Protein AF-B4V101-F1 (afdb_monomer_lite)

Radius of gyration: 39.84 Å; chains: 1; bounding box: 100×62×73 Å

Foldseek 3Di:
DDPPVVVVVPCPVVVVVVVVVVVVVVVVVVVVLVVVLVVLVVPPVDPPVSSVVVNVCSVCVVVVVVVVCCVVCVVVPVVVVVVVVVVVVVVVVVVCCVVPPDDQLVVVLVVLVVCVVVVVDDPVRSVVSNVVSVVVVDPDPDDDDDDDDDDDDDDD

pLDDT: mean 72.15, std 14.29, range [39.38, 93.94]

Structure (mmCIF, N/CA/C/O backbone):
data_AF-B4V101-F1
#
_entry.id   AF-B4V101-F1
#
loop_
_atom_site.group_PDB
_atom_site.id
_atom_site.type_symbol
_atom_site.label_atom_id
_atom_site.label_alt_id
_atom_site.label_comp_id
_atom_site.label_asym_id
_atom_site.label_entity_id
_atom_site.label_seq_id
_atom_site.pdbx_PDB_ins_code
_atom_site.Cartn_x
_atom_site.Cartn_y
_atom_site.Cartn_z
_atom_site.occupancy
_atom_site.B_iso_or_equiv
_atom_site.auth_seq_id
_atom_site.auth_comp_id
_atom_site.auth_asym_id
_atom_site.auth_atom_id
_atom_site.pdbx_PDB_model_num
ATOM 1 N N . MET A 1 1 ? -5.241 19.923 25.388 1.00 45.91 1 MET A N 1
ATOM 2 C CA . MET A 1 1 ? -3.819 19.718 25.035 1.00 45.91 1 MET A CA 1
ATOM 3 C C . MET A 1 1 ? -3.650 18.259 24.641 1.00 45.91 1 MET A C 1
ATOM 5 O O . MET A 1 1 ? -4.100 17.395 25.379 1.00 45.91 1 MET A O 1
ATOM 9 N N . ASN A 1 2 ? -3.148 17.999 23.432 1.00 48.88 2 ASN A N 1
ATOM 10 C CA . ASN A 1 2 ? -3.277 16.712 22.740 1.00 48.88 2 ASN A CA 1
ATOM 11 C C . ASN A 1 2 ? -2.201 15.708 23.185 1.00 48.88 2 ASN A C 1
ATOM 13 O O . ASN A 1 2 ? -1.145 15.609 22.566 1.00 48.88 2 ASN A O 1
ATOM 17 N N . THR A 1 3 ? -2.490 14.920 24.218 1.00 60.09 3 THR A N 1
ATOM 18 C CA . THR A 1 3 ? -1.615 13.843 24.730 1.00 60.09 3 THR A CA 1
ATOM 19 C C . THR A 1 3 ? -1.324 12.745 23.689 1.00 60.09 3 THR A C 1
ATOM 21 O O . THR A 1 3 ? -0.336 12.030 23.794 1.00 60.09 3 THR A O 1
ATOM 24 N N . GLN A 1 4 ? -2.144 12.639 22.640 1.00 55.56 4 GLN A N 1
ATOM 25 C CA . GLN A 1 4 ? -2.017 11.636 21.571 1.00 55.56 4 GLN A CA 1
ATOM 26 C C . GLN A 1 4 ? -0.850 11.894 20.598 1.00 55.56 4 GLN A C 1
ATOM 28 O O . GLN A 1 4 ? -0.406 10.972 19.924 1.00 55.56 4 GLN A O 1
ATOM 33 N N . VAL A 1 5 ? -0.335 13.127 20.513 1.00 57.03 5 VAL A N 1
ATOM 34 C CA . VAL A 1 5 ? 0.753 13.470 19.571 1.00 57.03 5 VAL A CA 1
ATOM 35 C C . VAL A 1 5 ? 2.125 12.995 20.081 1.00 57.03 5 VAL A C 1
ATOM 37 O O . VAL A 1 5 ? 3.037 12.784 19.287 1.00 57.03 5 VAL A O 1
ATOM 40 N N . TYR A 1 6 ? 2.266 12.757 21.389 1.00 54.91 6 TYR A N 1
ATOM 41 C CA . TYR A 1 6 ? 3.548 12.413 22.015 1.00 54.91 6 TYR A CA 1
ATOM 42 C C . TYR A 1 6 ? 3.990 10.959 21.778 1.00 54.91 6 TYR A C 1
ATOM 44 O O . TYR A 1 6 ? 5.168 10.727 21.526 1.00 54.91 6 TYR A O 1
ATOM 52 N N . LEU A 1 7 ? 3.061 9.997 21.707 1.00 55.66 7 LEU A N 1
ATOM 53 C CA . LEU A 1 7 ? 3.401 8.574 21.515 1.00 55.66 7 LEU A CA 1
ATOM 54 C C . LEU A 1 7 ? 4.047 8.267 20.150 1.00 55.66 7 LEU A C 1
ATOM 56 O O . LEU A 1 7 ? 4.712 7.245 19.994 1.00 55.66 7 LEU A O 1
ATOM 60 N N . ALA A 1 8 ? 3.865 9.141 19.155 1.00 54.62 8 ALA A N 1
ATOM 61 C CA . ALA A 1 8 ? 4.468 8.991 17.830 1.00 54.62 8 ALA A CA 1
ATOM 62 C C . ALA A 1 8 ? 5.901 9.555 17.743 1.00 54.62 8 ALA A C 1
ATOM 64 O O . ALA A 1 8 ? 6.657 9.151 16.860 1.00 54.62 8 ALA A O 1
ATOM 65 N N . TYR A 1 9 ? 6.285 10.466 18.646 1.00 55.19 9 TYR A N 1
ATOM 66 C CA . TYR A 1 9 ? 7.609 11.104 18.670 1.00 55.19 9 TYR A CA 1
ATOM 67 C C . TYR A 1 9 ? 8.598 10.429 19.632 1.00 55.19 9 TYR A C 1
ATOM 69 O O . TYR A 1 9 ? 9.773 10.778 19.615 1.00 55.19 9 TYR A O 1
ATOM 77 N N . ASP A 1 10 ? 8.149 9.463 20.440 1.00 59.84 10 ASP A N 1
ATOM 78 C CA . ASP A 1 10 ? 8.962 8.828 21.488 1.00 59.84 10 ASP A CA 1
ATOM 79 C C . ASP A 1 10 ? 10.015 7.825 20.960 1.00 59.84 10 ASP A C 1
ATOM 81 O O . ASP A 1 10 ? 10.980 7.527 21.662 1.00 59.84 10 ASP A O 1
ATOM 85 N N . PHE A 1 11 ? 9.915 7.341 19.709 1.00 65.06 11 PHE A N 1
ATOM 86 C CA . PHE A 1 11 ? 10.896 6.403 19.118 1.00 65.06 11 PHE A CA 1
ATOM 87 C C . PHE A 1 11 ? 11.395 6.803 17.713 1.00 65.06 11 PHE A C 1
ATOM 89 O O . PHE A 1 11 ? 11.290 6.018 16.764 1.00 65.06 11 PHE A O 1
ATOM 96 N N . PRO A 1 12 ? 11.997 7.995 17.546 1.00 73.94 12 PRO A N 1
ATOM 97 C CA . PRO A 1 12 ? 12.479 8.476 16.252 1.00 73.94 12 PRO A CA 1
ATOM 98 C C . PRO A 1 12 ? 13.624 7.609 15.706 1.00 73.94 12 PRO A C 1
ATOM 100 O O . PRO A 1 12 ? 13.771 7.453 14.500 1.00 73.94 12 PRO A O 1
ATOM 103 N N . LEU A 1 13 ? 14.414 6.979 16.581 1.00 78.00 13 LEU A N 1
ATOM 104 C CA . LEU A 1 13 ? 15.463 6.045 16.168 1.00 78.00 13 LEU A CA 1
ATOM 105 C C . LEU A 1 13 ? 14.877 4.769 15.555 1.00 78.00 13 LEU A C 1
ATOM 107 O O . LEU A 1 13 ? 15.349 4.322 14.517 1.00 78.00 13 LEU A O 1
ATOM 111 N N . LEU A 1 14 ? 13.824 4.205 16.155 1.00 82.56 14 LEU A N 1
ATOM 112 C CA . LEU A 1 14 ? 13.150 3.024 15.614 1.00 82.56 14 LEU A CA 1
ATOM 113 C C . LEU A 1 14 ? 12.496 3.345 14.265 1.00 82.56 14 LEU A C 1
ATOM 115 O O . LEU A 1 14 ? 12.608 2.553 13.336 1.00 82.56 14 LEU A O 1
ATOM 119 N N . SER A 1 15 ? 11.844 4.506 14.136 1.00 78.50 15 SER A N 1
ATOM 120 C CA . SER A 1 15 ? 11.201 4.910 12.881 1.00 78.50 15 SER A CA 1
ATOM 121 C C . SER A 1 15 ? 12.217 5.179 11.767 1.00 78.50 15 SER A C 1
ATOM 123 O O . SER A 1 15 ? 11.998 4.758 10.631 1.00 78.50 15 SER A O 1
ATOM 125 N N . VAL A 1 16 ? 13.361 5.794 12.076 1.00 85.69 16 VAL A N 1
ATOM 126 C CA . VAL A 1 16 ? 14.465 5.986 11.121 1.00 85.69 16 VAL A CA 1
ATOM 127 C C . VAL A 1 16 ? 15.116 4.652 10.743 1.00 85.69 16 VAL A C 1
ATOM 129 O O . VAL A 1 16 ? 15.318 4.391 9.561 1.00 85.69 16 VAL A O 1
ATOM 132 N N . LEU A 1 17 ? 15.382 3.760 11.704 1.00 89.06 17 LEU A N 1
ATOM 133 C CA . LEU A 1 17 ? 15.909 2.420 11.413 1.00 89.06 17 LEU A CA 1
ATOM 134 C C . LEU A 1 17 ? 14.931 1.598 10.568 1.00 89.06 17 LEU A C 1
ATOM 136 O O . LEU A 1 17 ? 15.341 0.934 9.620 1.00 89.06 17 LEU A O 1
ATOM 140 N N . TRP A 1 18 ? 13.635 1.666 10.874 1.00 85.62 18 TRP A N 1
ATOM 141 C CA . TRP A 1 18 ? 12.589 0.970 10.129 1.00 85.62 18 TRP A CA 1
ATOM 142 C C . TRP A 1 18 ? 12.433 1.513 8.710 1.00 85.62 18 TRP A C 1
ATOM 144 O O . TRP A 1 18 ? 12.368 0.742 7.757 1.00 85.62 18 TRP A O 1
ATOM 154 N N . THR A 1 19 ? 12.409 2.836 8.541 1.00 84.38 19 THR A N 1
ATOM 155 C CA . THR A 1 19 ? 12.336 3.454 7.210 1.00 84.38 19 THR A CA 1
ATOM 156 C C . THR A 1 19 ? 13.590 3.170 6.392 1.00 84.38 19 THR A C 1
ATOM 158 O O . THR A 1 19 ? 13.463 2.843 5.216 1.00 84.38 19 THR A O 1
ATOM 161 N N . MET A 1 20 ? 14.780 3.182 7.004 1.00 90.38 20 MET A N 1
ATOM 162 C CA . MET A 1 20 ? 16.024 2.774 6.347 1.00 90.38 20 MET A CA 1
ATOM 163 C C . MET A 1 20 ? 16.009 1.286 5.963 1.00 90.38 20 MET A C 1
ATOM 165 O O . MET A 1 20 ? 16.425 0.947 4.859 1.00 90.38 20 MET A O 1
ATOM 169 N N . LEU A 1 21 ? 15.497 0.401 6.825 1.00 93.38 21 LEU A N 1
ATOM 170 C CA . LEU A 1 21 ? 15.344 -1.029 6.538 1.00 93.38 21 LEU A CA 1
ATOM 171 C C . LEU A 1 21 ? 14.388 -1.260 5.364 1.00 93.38 21 LEU A C 1
ATOM 173 O O . LEU A 1 21 ? 14.731 -1.961 4.416 1.00 93.38 21 LEU A O 1
ATOM 177 N N . VAL A 1 22 ? 13.199 -0.655 5.404 1.00 88.75 22 VAL A N 1
ATOM 178 C CA . VAL A 1 22 ? 12.210 -0.748 4.322 1.00 88.75 22 VAL A CA 1
ATOM 179 C C . VAL A 1 22 ? 12.790 -0.178 3.030 1.00 88.75 22 VAL A C 1
ATOM 181 O O . VAL A 1 22 ? 12.664 -0.805 1.983 1.00 88.75 22 VAL A O 1
ATOM 184 N N . PHE A 1 23 ? 13.487 0.956 3.094 1.00 91.38 23 PHE A N 1
ATOM 185 C CA . PHE A 1 23 ? 14.193 1.527 1.952 1.00 91.38 23 PHE A CA 1
ATOM 186 C C . PHE A 1 23 ? 15.264 0.573 1.402 1.00 91.38 23 PHE A C 1
ATOM 188 O O . PHE A 1 23 ? 15.316 0.355 0.196 1.00 91.38 23 PHE A O 1
ATOM 195 N N . ALA A 1 24 ? 16.066 -0.065 2.258 1.00 93.94 24 ALA A N 1
ATOM 196 C CA . ALA A 1 24 ? 17.054 -1.059 1.841 1.00 93.94 24 ALA A CA 1
ATOM 197 C C . ALA A 1 24 ? 16.399 -2.283 1.181 1.00 93.94 24 ALA A C 1
ATOM 199 O O . ALA A 1 24 ? 16.898 -2.765 0.168 1.00 93.94 24 ALA A O 1
ATOM 200 N N . ILE A 1 25 ? 15.258 -2.748 1.700 1.00 92.75 25 ILE A N 1
ATOM 201 C CA . ILE A 1 25 ? 14.461 -3.822 1.088 1.00 92.75 25 ILE A CA 1
ATOM 202 C C . ILE A 1 25 ? 13.936 -3.388 -0.285 1.00 92.75 25 ILE A C 1
ATOM 204 O O . ILE A 1 25 ? 14.004 -4.169 -1.229 1.00 92.75 25 ILE A O 1
ATOM 208 N N . TRP A 1 26 ? 13.467 -2.146 -0.431 1.00 88.81 26 TRP A N 1
ATOM 209 C CA . TRP A 1 26 ? 13.055 -1.590 -1.723 1.00 88.81 26 TRP A CA 1
ATOM 210 C C . TRP A 1 26 ? 14.215 -1.526 -2.718 1.00 88.81 26 TRP A C 1
ATOM 212 O O . TRP A 1 26 ? 14.072 -1.967 -3.857 1.00 88.81 26 TRP A O 1
ATOM 222 N N . VAL A 1 27 ? 15.378 -1.030 -2.293 1.00 91.25 27 VAL A N 1
ATOM 223 C CA . VAL A 1 27 ? 16.588 -0.984 -3.127 1.00 91.25 27 VAL A CA 1
ATOM 224 C C . VAL A 1 27 ? 17.018 -2.393 -3.534 1.00 91.25 27 VAL A C 1
ATOM 226 O O . VAL A 1 27 ? 17.275 -2.631 -4.712 1.00 91.25 27 VAL A O 1
ATOM 229 N N . LEU A 1 28 ? 17.041 -3.342 -2.594 1.00 93.25 28 LEU A N 1
ATOM 230 C CA . LEU A 1 28 ? 17.351 -4.746 -2.865 1.00 93.25 28 LEU A CA 1
ATOM 231 C C . LEU A 1 28 ? 16.350 -5.359 -3.849 1.00 93.25 28 LEU A C 1
ATOM 233 O O . LEU A 1 28 ? 16.745 -6.090 -4.754 1.00 93.25 28 LEU A O 1
ATOM 237 N N . TRP A 1 29 ? 15.064 -5.045 -3.699 1.00 87.50 29 TRP A N 1
ATOM 238 C CA . TRP A 1 29 ? 14.013 -5.512 -4.591 1.00 87.50 29 TRP A CA 1
ATOM 239 C C . TRP A 1 29 ? 14.214 -5.001 -6.024 1.00 87.50 29 TRP A C 1
ATOM 241 O O . TRP A 1 29 ? 14.225 -5.804 -6.957 1.00 87.50 29 TRP A O 1
ATOM 251 N N . PHE A 1 30 ? 14.466 -3.699 -6.208 1.00 87.31 30 PHE A N 1
ATOM 252 C CA . PHE A 1 30 ? 14.792 -3.140 -7.525 1.00 87.31 30 PHE A CA 1
ATOM 253 C C . PHE A 1 30 ? 16.085 -3.734 -8.089 1.00 87.31 30 PHE A C 1
ATOM 255 O O . PHE A 1 30 ? 16.142 -4.072 -9.269 1.00 87.31 30 PHE A O 1
ATOM 262 N N . PHE A 1 31 ? 17.113 -3.907 -7.258 1.00 90.81 31 PHE A N 1
ATOM 263 C CA . PHE A 1 31 ? 18.369 -4.528 -7.669 1.00 90.81 31 PHE A CA 1
ATOM 264 C C . PHE A 1 31 ? 18.159 -5.960 -8.173 1.00 90.81 31 PHE A C 1
ATOM 266 O O . PHE A 1 31 ? 18.683 -6.319 -9.224 1.00 90.81 31 PHE A O 1
ATOM 273 N N . LEU A 1 32 ? 17.359 -6.769 -7.470 1.00 88.75 32 LEU A N 1
ATOM 274 C CA . LEU A 1 32 ? 16.991 -8.117 -7.906 1.00 88.75 32 LEU A CA 1
ATOM 275 C C . LEU A 1 32 ? 16.193 -8.090 -9.210 1.00 88.75 32 LEU A C 1
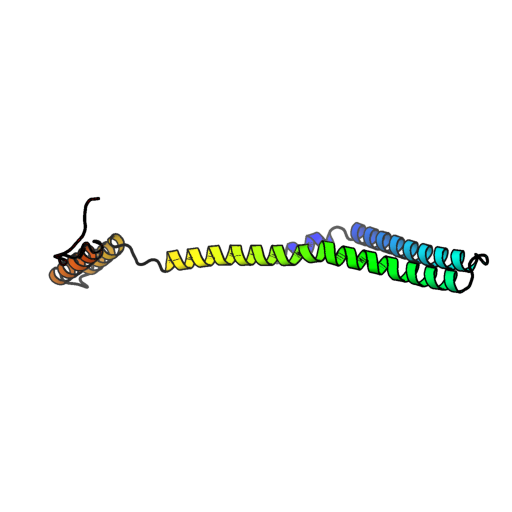ATOM 277 O O . LEU A 1 32 ? 16.482 -8.884 -10.102 1.00 88.75 32 LEU A O 1
ATOM 281 N N . LEU A 1 33 ? 15.240 -7.165 -9.346 1.00 86.38 33 LEU A N 1
ATOM 282 C CA . LEU A 1 33 ? 14.464 -6.987 -10.570 1.00 86.38 33 LEU A CA 1
ATOM 283 C C . LEU A 1 33 ? 15.382 -6.687 -11.761 1.00 86.38 33 LEU A C 1
ATOM 285 O O . LEU A 1 33 ? 15.328 -7.394 -12.765 1.00 86.38 33 LEU A O 1
ATOM 289 N N . PHE A 1 34 ? 16.289 -5.716 -11.630 1.00 86.38 34 PHE A N 1
ATOM 290 C CA . PHE A 1 34 ? 17.267 -5.423 -12.676 1.00 86.38 34 PHE A CA 1
ATOM 291 C C . PHE A 1 34 ? 18.203 -6.603 -12.927 1.00 86.38 34 PHE A C 1
ATOM 293 O O . PHE A 1 34 ? 18.413 -6.957 -14.081 1.00 86.38 34 PHE A O 1
ATOM 300 N N . LYS A 1 35 ? 18.727 -7.257 -11.884 1.00 89.19 35 LYS A N 1
ATOM 301 C CA . LYS A 1 35 ? 19.588 -8.441 -12.022 1.00 89.19 35 LYS A CA 1
ATOM 302 C C . LYS A 1 35 ? 18.900 -9.536 -12.839 1.00 89.19 35 LYS A C 1
ATOM 304 O O . LYS A 1 35 ? 19.541 -10.100 -13.716 1.00 89.19 35 LYS A O 1
ATOM 309 N N . ILE A 1 36 ? 17.634 -9.841 -12.552 1.00 85.88 36 ILE A N 1
ATOM 310 C CA . ILE A 1 36 ? 16.854 -10.855 -13.275 1.00 85.88 36 ILE A CA 1
ATOM 311 C C . ILE A 1 36 ? 16.677 -10.437 -14.735 1.00 85.88 36 ILE A C 1
ATOM 313 O O . ILE A 1 36 ? 16.927 -11.235 -15.631 1.00 85.88 36 ILE A O 1
ATOM 317 N N . ILE A 1 37 ? 16.322 -9.173 -14.982 1.00 84.25 37 ILE A N 1
ATOM 318 C CA . ILE A 1 37 ? 16.206 -8.623 -16.337 1.00 84.25 37 ILE A CA 1
ATOM 319 C C . ILE A 1 37 ? 17.538 -8.757 -17.097 1.00 84.25 37 ILE A C 1
ATOM 321 O O . ILE A 1 37 ? 17.551 -9.259 -18.218 1.00 84.25 37 ILE A O 1
ATOM 325 N N . PHE A 1 38 ? 18.664 -8.368 -16.490 1.00 82.56 38 PHE A N 1
ATOM 326 C CA . PHE A 1 38 ? 19.998 -8.505 -17.083 1.00 82.56 38 PHE A CA 1
ATOM 327 C C . PHE A 1 38 ? 20.394 -9.965 -17.321 1.00 82.56 38 PHE A C 1
ATOM 329 O O . PHE A 1 38 ? 21.030 -10.254 -18.329 1.00 82.56 38 PHE A O 1
ATOM 336 N N . ASP A 1 39 ? 20.021 -10.881 -16.429 1.00 85.44 39 ASP A N 1
ATOM 337 C CA . ASP A 1 39 ? 20.298 -12.309 -16.591 1.00 85.44 39 ASP A CA 1
ATOM 338 C C . ASP A 1 39 ? 19.522 -12.898 -17.778 1.00 85.44 39 ASP A C 1
ATOM 340 O O . ASP A 1 39 ? 20.114 -13.579 -18.610 1.00 85.44 39 ASP A O 1
ATOM 344 N N . ILE A 1 40 ? 18.247 -12.523 -17.940 1.00 82.12 40 ILE A N 1
ATOM 345 C CA . ILE A 1 40 ? 17.429 -12.879 -19.113 1.00 82.12 40 ILE A CA 1
ATOM 346 C C . ILE A 1 40 ? 18.012 -12.280 -20.399 1.00 82.12 40 ILE A C 1
ATOM 348 O O . ILE A 1 40 ? 18.011 -12.927 -21.444 1.00 82.12 40 ILE A O 1
ATOM 352 N N . PHE A 1 41 ? 18.505 -11.039 -20.352 1.00 77.19 41 PHE A N 1
ATOM 353 C CA . PHE A 1 41 ? 19.137 -10.423 -21.518 1.00 77.19 41 PHE A CA 1
ATOM 354 C C . PHE A 1 41 ? 20.453 -11.098 -21.896 1.00 77.19 41 PHE A C 1
ATOM 356 O O . PHE A 1 41 ? 20.723 -11.217 -23.091 1.00 77.19 41 PHE A O 1
ATOM 363 N N . ARG A 1 42 ? 21.236 -11.530 -20.900 1.00 78.00 42 ARG A N 1
ATOM 364 C CA . ARG A 1 42 ? 22.511 -12.237 -21.073 1.00 78.00 42 ARG A CA 1
ATOM 365 C C . ARG A 1 42 ? 22.322 -13.663 -21.587 1.00 78.00 42 ARG A C 1
ATOM 367 O O . ARG A 1 42 ? 23.230 -14.199 -22.213 1.00 78.00 42 ARG A O 1
ATOM 374 N N . ASP A 1 43 ? 21.176 -14.280 -21.321 1.00 77.62 43 ASP A N 1
ATOM 375 C CA . ASP A 1 43 ? 20.843 -15.575 -21.895 1.00 77.62 43 ASP A CA 1
ATOM 376 C C . ASP A 1 43 ? 20.409 -15.418 -23.362 1.00 77.62 43 ASP A C 1
ATOM 378 O O . ASP A 1 43 ? 19.268 -15.088 -23.693 1.00 77.62 43 ASP A O 1
ATOM 382 N N . ASP A 1 44 ? 21.358 -15.633 -24.270 1.00 67.44 44 ASP A N 1
ATOM 383 C CA . ASP A 1 44 ? 21.132 -15.586 -25.716 1.00 67.44 44 ASP A CA 1
ATOM 384 C C . ASP A 1 44 ? 20.463 -16.848 -26.278 1.00 67.44 44 ASP A C 1
ATOM 386 O O . ASP A 1 44 ? 20.157 -16.898 -27.469 1.00 67.44 44 ASP A O 1
ATOM 390 N N . SER A 1 45 ? 20.175 -17.850 -25.436 1.00 70.75 45 SER A N 1
ATOM 391 C CA . SER A 1 45 ? 19.421 -19.041 -25.849 1.00 70.75 45 SER A CA 1
ATOM 392 C C . SER A 1 45 ? 17.923 -18.762 -26.038 1.00 70.75 45 SER A C 1
ATOM 394 O O . SER A 1 45 ? 17.237 -19.477 -26.774 1.00 70.75 45 SER A O 1
ATOM 396 N N . LEU A 1 46 ? 17.409 -17.694 -25.420 1.00 63.84 46 LEU A N 1
ATOM 397 C CA . LEU A 1 46 ? 16.024 -17.256 -25.546 1.00 63.84 46 LEU A CA 1
ATOM 398 C C . LEU A 1 46 ? 15.889 -16.298 -26.738 1.00 63.84 46 LEU A C 1
ATOM 400 O O . LEU A 1 46 ? 16.374 -15.166 -26.712 1.00 63.84 46 LEU A O 1
ATOM 404 N N . GLY A 1 47 ? 15.186 -16.736 -27.787 1.00 72.25 47 GLY A N 1
ATOM 405 C CA . GLY A 1 47 ? 14.841 -15.882 -28.929 1.00 72.25 47 GLY A CA 1
ATOM 406 C C . GLY A 1 47 ? 14.100 -14.603 -28.501 1.00 72.25 47 GLY A C 1
ATOM 407 O O . GLY A 1 47 ? 13.496 -14.549 -27.429 1.00 72.25 47 GLY A O 1
ATOM 408 N N . GLY A 1 48 ? 14.106 -13.564 -29.344 1.00 73.75 48 GLY A N 1
ATOM 409 C CA . GLY A 1 48 ? 13.617 -12.217 -28.986 1.00 73.75 48 GLY A CA 1
ATOM 410 C C . GLY A 1 48 ? 12.197 -12.150 -28.397 1.00 73.75 48 GLY A C 1
ATOM 411 O O . GLY A 1 48 ? 11.929 -11.316 -27.534 1.00 73.75 48 GLY A O 1
ATOM 412 N N . TRP A 1 49 ? 11.307 -13.072 -28.779 1.00 77.88 49 TRP A N 1
ATOM 413 C CA . TRP A 1 49 ? 9.962 -13.200 -28.201 1.00 77.88 49 TRP A CA 1
ATOM 414 C C . TRP A 1 49 ? 9.954 -13.735 -26.762 1.00 77.88 49 TRP A C 1
ATOM 416 O O . TRP A 1 49 ? 9.140 -13.295 -25.952 1.00 77.88 49 TRP A O 1
ATOM 426 N N . GLY A 1 50 ? 10.883 -14.631 -26.415 1.00 80.62 50 GLY A N 1
ATOM 427 C CA . GLY A 1 50 ? 11.071 -15.111 -25.045 1.00 80.62 50 GLY A CA 1
ATOM 428 C C . GLY A 1 50 ? 11.557 -13.994 -24.123 1.00 80.62 50 GLY A C 1
ATOM 429 O O . GLY A 1 50 ? 10.998 -13.808 -23.044 1.00 80.62 50 GLY A O 1
ATOM 430 N N . LYS A 1 51 ? 12.518 -13.181 -24.587 1.00 80.12 51 LYS A N 1
ATOM 431 C CA . LYS A 1 51 ? 13.006 -12.001 -23.849 1.00 80.12 51 LYS A CA 1
ATOM 432 C C . LYS A 1 51 ? 11.886 -10.973 -23.625 1.00 80.12 51 LYS A C 1
ATOM 434 O O . LYS A 1 51 ? 11.729 -10.470 -22.515 1.00 80.12 51 LYS A O 1
ATOM 439 N N . ALA A 1 52 ? 11.060 -10.713 -24.643 1.00 82.81 52 ALA A N 1
ATOM 440 C CA . ALA A 1 52 ? 9.925 -9.793 -24.533 1.00 82.81 52 ALA A CA 1
ATOM 441 C C . ALA A 1 52 ? 8.851 -10.286 -23.544 1.00 82.81 52 ALA A C 1
ATOM 443 O O . ALA A 1 52 ? 8.412 -9.522 -22.685 1.00 82.81 52 ALA A O 1
ATOM 444 N N . GLY A 1 53 ? 8.462 -11.564 -23.622 1.00 85.44 53 GLY A N 1
ATOM 445 C CA . GLY A 1 53 ? 7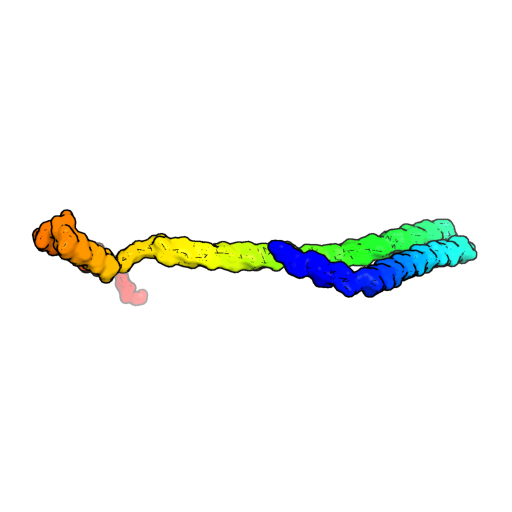.481 -12.156 -22.708 1.00 85.44 53 GLY A CA 1
ATOM 446 C C . GLY A 1 53 ? 7.950 -12.140 -21.253 1.00 85.44 53 GLY A C 1
ATOM 447 O O . GLY A 1 53 ? 7.191 -11.759 -20.362 1.00 85.44 53 GLY A O 1
ATOM 448 N N . TRP A 1 54 ? 9.220 -12.468 -21.014 1.00 83.25 54 TRP A N 1
ATOM 449 C CA . TRP A 1 54 ? 9.817 -12.411 -19.681 1.00 83.25 54 TRP A CA 1
ATOM 450 C C . TRP A 1 54 ? 9.895 -10.992 -19.118 1.00 83.25 54 TRP A C 1
ATOM 452 O O . TRP A 1 54 ? 9.587 -10.792 -17.945 1.00 83.25 54 TRP A O 1
ATOM 462 N N . LEU A 1 55 ? 10.243 -9.997 -19.940 1.00 84.44 55 LEU A N 1
ATOM 463 C CA . LEU A 1 55 ? 10.266 -8.599 -19.512 1.00 84.44 55 LEU A CA 1
ATOM 464 C C . LEU A 1 55 ? 8.870 -8.129 -19.080 1.00 84.44 55 LEU A C 1
ATOM 466 O O . LEU A 1 55 ? 8.717 -7.548 -18.007 1.00 84.44 55 LEU A O 1
ATOM 470 N N . VAL A 1 56 ? 7.842 -8.437 -19.878 1.00 86.31 56 VAL A N 1
ATOM 471 C CA . VAL A 1 56 ? 6.444 -8.128 -19.540 1.00 86.31 56 VAL A CA 1
ATOM 472 C C . VAL A 1 56 ? 6.030 -8.843 -18.257 1.00 86.31 56 VAL A C 1
ATOM 474 O O . VAL A 1 56 ? 5.445 -8.221 -17.376 1.00 86.31 56 VAL A O 1
ATOM 477 N N . PHE A 1 57 ? 6.370 -10.124 -18.110 1.00 84.44 57 PHE A N 1
ATOM 478 C CA . PHE A 1 57 ? 6.046 -10.893 -16.912 1.00 84.44 57 PHE A CA 1
ATOM 479 C C . PHE A 1 57 ? 6.676 -10.284 -15.653 1.00 84.44 57 PHE A C 1
ATOM 481 O O . PHE A 1 57 ? 5.968 -10.050 -14.678 1.00 84.44 57 PHE A O 1
ATOM 488 N N . VAL A 1 58 ? 7.969 -9.944 -15.688 1.00 84.25 58 VAL A N 1
ATOM 489 C CA . VAL A 1 58 ? 8.682 -9.302 -14.567 1.00 84.25 58 VAL A CA 1
ATOM 490 C C . VAL A 1 58 ? 8.086 -7.933 -14.221 1.00 84.25 58 VAL A C 1
ATOM 492 O O . VAL A 1 58 ? 8.002 -7.591 -13.043 1.00 84.25 58 VAL A O 1
ATOM 495 N N . ILE A 1 59 ? 7.629 -7.168 -15.217 1.00 83.25 59 ILE A N 1
ATOM 496 C CA . ILE A 1 59 ? 6.958 -5.879 -15.000 1.00 83.25 59 ILE A CA 1
ATOM 497 C C . ILE A 1 59 ? 5.570 -6.073 -14.384 1.00 83.25 59 ILE A C 1
ATOM 499 O O . ILE A 1 59 ? 5.208 -5.329 -13.481 1.00 83.25 59 ILE A O 1
ATOM 503 N N . VAL A 1 60 ? 4.790 -7.055 -14.841 1.00 85.44 60 VAL A N 1
ATOM 504 C CA . VAL A 1 60 ? 3.391 -7.257 -14.425 1.00 85.44 60 VAL A CA 1
ATOM 505 C C . VAL A 1 60 ? 3.274 -7.943 -13.061 1.00 85.44 60 VAL A C 1
ATOM 507 O O . VAL A 1 60 ? 2.365 -7.621 -12.298 1.00 85.44 60 VAL A O 1
ATOM 510 N N . LEU A 1 61 ? 4.187 -8.852 -12.716 1.00 85.00 61 LEU A N 1
ATOM 511 C CA . LEU A 1 61 ? 4.172 -9.612 -11.460 1.00 85.00 61 LEU A CA 1
ATOM 512 C C . LEU A 1 61 ? 4.043 -8.742 -10.187 1.00 85.00 61 LEU A C 1
ATOM 514 O O . LEU A 1 61 ? 3.186 -9.062 -9.357 1.00 85.00 61 LEU A O 1
ATOM 518 N N . PRO A 1 62 ? 4.787 -7.626 -10.005 1.00 83.69 62 PRO A N 1
ATOM 519 C CA . PRO A 1 62 ? 4.585 -6.751 -8.847 1.00 83.69 62 PRO A CA 1
ATOM 520 C C . PRO A 1 62 ? 3.195 -6.114 -8.813 1.00 83.69 62 PRO A C 1
ATOM 522 O O . PRO A 1 62 ? 2.573 -6.064 -7.750 1.00 83.69 62 PRO A O 1
ATOM 525 N N . PHE A 1 63 ? 2.667 -5.679 -9.961 1.00 82.12 63 PHE A N 1
ATOM 526 C CA . PHE A 1 63 ? 1.312 -5.131 -10.028 1.00 82.12 63 PHE A CA 1
ATOM 527 C C . PHE A 1 63 ? 0.269 -6.188 -9.705 1.00 82.12 63 PHE A C 1
ATOM 529 O O . PHE A 1 63 ? -0.672 -5.887 -8.982 1.00 82.12 63 PHE A O 1
ATOM 536 N N . LEU A 1 64 ? 0.447 -7.423 -10.176 1.00 82.50 64 LEU A N 1
ATOM 537 C CA . LEU A 1 64 ? -0.463 -8.524 -9.885 1.00 82.50 64 LEU A CA 1
ATOM 538 C C . LEU A 1 64 ? -0.532 -8.806 -8.378 1.00 82.50 64 LEU A C 1
ATOM 540 O O . LEU A 1 64 ? -1.625 -8.950 -7.839 1.00 82.50 64 LEU A O 1
ATOM 544 N N . GLY A 1 65 ? 0.608 -8.805 -7.680 1.00 80.44 65 GLY A N 1
ATOM 545 C CA . GLY A 1 65 ? 0.655 -8.942 -6.221 1.00 80.44 65 GLY A CA 1
ATOM 546 C C . GLY A 1 65 ? -0.086 -7.814 -5.496 1.00 80.44 65 GLY A C 1
ATOM 547 O O . GLY A 1 65 ? -0.877 -8.080 -4.590 1.00 80.44 65 GLY A O 1
ATOM 548 N N . VAL A 1 66 ? 0.100 -6.564 -5.936 1.00 83.62 66 VAL A N 1
ATOM 549 C CA . VAL A 1 66 ? -0.643 -5.407 -5.406 1.00 83.62 66 VAL A CA 1
ATOM 550 C C . VAL A 1 66 ? -2.135 -5.521 -5.716 1.00 83.62 66 VAL A C 1
ATOM 552 O O . VAL A 1 66 ? -2.950 -5.270 -4.839 1.00 83.62 66 VAL A O 1
ATOM 555 N N . PHE A 1 67 ? -2.517 -5.938 -6.921 1.00 82.00 67 PHE A N 1
ATOM 556 C CA . PHE A 1 67 ? -3.915 -6.087 -7.323 1.00 82.00 67 PHE A CA 1
ATOM 557 C C . PHE A 1 67 ? -4.614 -7.167 -6.497 1.00 82.00 67 PHE A C 1
ATOM 559 O O . PHE A 1 67 ? -5.679 -6.923 -5.938 1.00 82.00 67 PHE A O 1
ATOM 566 N N . VAL A 1 68 ? -3.981 -8.333 -6.335 1.00 86.19 68 VAL A N 1
ATOM 567 C CA . VAL A 1 68 ? -4.465 -9.404 -5.453 1.00 86.19 68 VAL A CA 1
ATOM 568 C C . VAL A 1 68 ? -4.564 -8.908 -4.013 1.00 86.19 68 VAL A C 1
ATOM 570 O O . VAL A 1 68 ? -5.581 -9.138 -3.367 1.00 86.19 68 VAL A O 1
ATOM 573 N N . TYR A 1 69 ? -3.559 -8.185 -3.515 1.00 80.88 69 TYR A N 1
ATOM 574 C CA . TYR A 1 69 ? -3.586 -7.593 -2.180 1.00 80.88 69 TYR A CA 1
ATOM 575 C C . TYR A 1 69 ? -4.732 -6.590 -2.016 1.00 80.88 69 TYR A C 1
ATOM 577 O O . TYR A 1 69 ? -5.435 -6.632 -1.013 1.00 80.88 69 TYR A O 1
ATOM 585 N N . LEU A 1 70 ? -4.966 -5.718 -2.995 1.00 79.44 70 LEU A N 1
ATOM 586 C CA . LEU A 1 70 ? -6.065 -4.755 -2.983 1.00 79.44 70 LEU A CA 1
ATOM 587 C C . LEU A 1 70 ? -7.426 -5.445 -3.074 1.00 79.44 70 LEU A C 1
ATOM 589 O O . LEU A 1 70 ? -8.357 -5.016 -2.407 1.00 79.44 70 LEU A O 1
ATOM 593 N N . ILE A 1 71 ? -7.558 -6.535 -3.825 1.00 79.06 71 ILE A N 1
ATOM 594 C CA . ILE A 1 71 ? -8.800 -7.317 -3.870 1.00 79.06 71 ILE A CA 1
ATOM 595 C C . ILE A 1 71 ? -9.020 -8.048 -2.536 1.00 79.06 71 ILE A C 1
ATOM 597 O O . ILE A 1 71 ? -10.113 -8.004 -1.971 1.00 79.06 71 ILE A O 1
ATOM 601 N N . ALA A 1 72 ? -7.980 -8.684 -1.995 1.00 75.50 72 ALA A N 1
ATOM 602 C CA . ALA A 1 72 ? -8.042 -9.421 -0.736 1.00 75.50 72 ALA A CA 1
ATOM 603 C C . ALA A 1 72 ? -8.267 -8.498 0.474 1.00 75.50 72 ALA A C 1
ATOM 605 O O . ALA A 1 72 ? -9.014 -8.838 1.390 1.00 75.50 72 ALA A O 1
ATOM 606 N N . ARG A 1 73 ? -7.638 -7.318 0.482 1.00 62.38 73 ARG A N 1
ATOM 607 C CA . ARG A 1 73 ? -7.620 -6.388 1.621 1.00 62.38 73 ARG A CA 1
ATOM 608 C C . ARG A 1 73 ? -8.547 -5.187 1.461 1.00 62.38 73 ARG A C 1
ATOM 610 O O . ARG A 1 73 ? -8.988 -4.644 2.470 1.00 62.38 73 ARG A O 1
ATOM 617 N N . GLY A 1 74 ? -8.920 -4.809 0.241 1.00 59.00 74 GLY A N 1
ATOM 618 C CA . GLY A 1 74 ? -9.904 -3.754 -0.039 1.00 59.00 74 GLY A CA 1
ATOM 619 C C . GLY A 1 74 ? -11.299 -4.083 0.496 1.00 59.00 74 GLY A C 1
ATOM 620 O O . GLY A 1 74 ? -12.068 -3.185 0.825 1.00 59.00 74 GLY A O 1
ATOM 621 N N . LYS A 1 75 ? -11.594 -5.369 0.717 1.00 55.88 75 LYS A N 1
ATOM 622 C CA . LYS A 1 75 ? -12.817 -5.818 1.397 1.00 55.88 75 LYS A CA 1
ATOM 623 C C . LYS A 1 75 ? -12.799 -5.587 2.921 1.00 55.88 75 LYS A C 1
ATOM 625 O O . LYS A 1 75 ? -13.838 -5.670 3.564 1.00 55.88 75 LYS A O 1
ATOM 630 N N . GLY A 1 76 ? -11.645 -5.259 3.508 1.00 57.28 76 GLY A N 1
ATOM 631 C CA . GLY A 1 76 ? -11.464 -5.145 4.960 1.00 57.28 76 GLY A CA 1
ATOM 632 C C . GLY A 1 76 ? -11.840 -3.799 5.590 1.00 57.28 76 GLY A C 1
ATOM 633 O O . GLY A 1 76 ? -11.893 -3.720 6.816 1.00 57.28 76 GLY A O 1
ATOM 634 N N . MET A 1 77 ? -12.096 -2.749 4.799 1.00 50.84 77 MET A N 1
ATOM 635 C CA . MET A 1 77 ? -12.300 -1.389 5.333 1.00 50.84 77 MET A CA 1
ATOM 636 C C . MET A 1 77 ? -13.754 -0.903 5.236 1.00 50.84 77 MET A C 1
ATOM 638 O O . MET A 1 77 ? -14.255 -0.315 6.188 1.00 50.84 77 MET A O 1
ATOM 642 N N . GLY A 1 78 ? -14.486 -1.262 4.174 1.00 53.75 78 GLY A N 1
ATOM 643 C CA . GLY A 1 78 ? -15.894 -0.864 4.021 1.00 53.75 78 GLY A CA 1
ATOM 644 C C . GLY A 1 78 ? -16.873 -1.602 4.944 1.00 53.75 78 GLY A C 1
ATOM 645 O O . GLY A 1 78 ? -17.898 -1.049 5.324 1.00 53.75 78 GLY A O 1
ATOM 646 N N . GLN A 1 79 ? -16.570 -2.841 5.353 1.00 55.19 79 GLN A N 1
ATOM 647 C CA . GLN A 1 79 ? -17.461 -3.604 6.243 1.00 55.19 79 GLN A CA 1
ATOM 648 C C . GLN A 1 79 ? -17.508 -3.001 7.659 1.00 55.19 79 GLN A C 1
ATOM 650 O O . GLN A 1 79 ? -18.575 -2.880 8.251 1.00 55.19 79 GLN A O 1
ATOM 655 N N . ARG A 1 80 ? -16.353 -2.565 8.181 1.00 57.19 80 ARG A N 1
ATOM 656 C CA . ARG A 1 80 ? -16.230 -2.045 9.551 1.00 57.19 80 ARG A CA 1
ATOM 657 C C . ARG A 1 80 ? -16.886 -0.676 9.727 1.00 57.19 80 ARG A C 1
ATOM 659 O O . ARG A 1 80 ? -17.477 -0.427 10.772 1.00 57.19 80 ARG A O 1
ATOM 666 N N . GLU A 1 81 ? -16.831 0.177 8.707 1.00 55.69 81 GLU A N 1
ATOM 667 C CA . GLU A 1 81 ? -17.524 1.472 8.711 1.00 55.69 81 GLU A CA 1
ATOM 668 C C . GLU A 1 81 ? -19.048 1.308 8.623 1.00 55.69 81 GLU A C 1
ATOM 670 O O . GLU A 1 81 ? -19.788 2.009 9.313 1.00 55.69 81 GLU A O 1
ATOM 675 N N . VAL A 1 82 ? -19.536 0.335 7.844 1.00 60.88 82 VAL A N 1
ATOM 676 C CA . VAL A 1 82 ? -20.976 0.043 7.740 1.00 60.88 82 VAL A CA 1
ATOM 677 C C . VAL A 1 82 ? -21.526 -0.557 9.037 1.00 60.88 82 VAL A C 1
ATOM 679 O O . VAL A 1 82 ? -22.632 -0.197 9.447 1.00 60.88 82 VAL A O 1
ATOM 682 N N . ASP A 1 83 ? -20.770 -1.427 9.709 1.00 60.69 83 ASP A N 1
ATOM 683 C CA . ASP A 1 83 ? -21.191 -2.024 10.981 1.00 60.69 83 ASP A CA 1
ATOM 684 C C . ASP A 1 83 ? -21.184 -1.003 12.129 1.00 60.69 83 ASP A C 1
ATOM 686 O O . ASP A 1 83 ? -22.130 -0.967 12.919 1.00 60.69 83 ASP A O 1
ATOM 690 N N . GLN A 1 84 ? -20.194 -0.103 12.177 1.00 62.53 84 GLN A N 1
ATOM 691 C CA . GLN A 1 84 ? -20.183 1.008 13.137 1.00 62.53 84 GLN A CA 1
ATOM 692 C C . GLN A 1 84 ? -21.324 2.002 12.877 1.00 62.53 84 GLN A C 1
ATOM 694 O O . GLN A 1 84 ? -22.000 2.416 13.820 1.00 62.53 84 GLN A O 1
ATOM 699 N N . ALA A 1 85 ? -21.621 2.317 11.612 1.00 60.56 85 ALA A N 1
ATOM 700 C CA . ALA A 1 85 ? -22.752 3.173 11.259 1.00 60.56 85 ALA A CA 1
ATOM 701 C C . ALA A 1 85 ? -24.114 2.530 11.589 1.00 60.56 85 ALA A C 1
ATOM 703 O O . ALA A 1 85 ? -25.047 3.229 11.988 1.00 60.56 85 ALA A O 1
ATOM 704 N N . ARG A 1 86 ? -24.259 1.201 11.458 1.00 65.44 86 ARG A N 1
ATOM 705 C CA . ARG A 1 86 ? -25.477 0.482 11.881 1.00 65.44 86 ARG A CA 1
ATOM 706 C C . ARG A 1 86 ? -25.621 0.421 13.400 1.00 65.44 86 ARG A C 1
ATOM 708 O O . ARG A 1 86 ? -26.745 0.538 13.882 1.00 65.44 86 ARG A O 1
ATOM 715 N N . ALA A 1 87 ? -24.526 0.244 14.139 1.00 64.94 87 ALA A N 1
ATOM 716 C CA . ALA A 1 87 ? -24.543 0.231 15.601 1.00 64.94 87 ALA A CA 1
ATOM 717 C C . ALA A 1 87 ? -24.970 1.595 16.169 1.00 64.94 87 ALA A C 1
ATOM 719 O O . ALA A 1 87 ? -25.903 1.653 16.965 1.00 64.94 87 ALA A O 1
ATOM 720 N N . GLN A 1 88 ? -24.395 2.689 15.656 1.00 61.94 88 GLN A N 1
ATOM 721 C CA . GLN A 1 88 ? -24.768 4.051 16.059 1.00 61.94 88 GLN A CA 1
ATOM 722 C C . GLN A 1 88 ? -26.221 4.398 15.699 1.00 61.94 88 GLN A C 1
ATOM 724 O O . GLN A 1 88 ? -26.915 5.046 16.477 1.00 61.94 88 GLN A O 1
ATOM 729 N N . ARG A 1 89 ? -26.726 3.928 14.546 1.00 62.22 89 ARG A N 1
ATOM 730 C CA . ARG A 1 89 ? -28.142 4.107 14.177 1.00 62.22 89 ARG A CA 1
ATOM 731 C C . ARG A 1 89 ? -29.094 3.380 15.124 1.00 62.22 89 ARG A C 1
ATOM 733 O O . ARG A 1 89 ? -30.148 3.927 15.417 1.00 62.22 89 ARG A O 1
ATOM 740 N N . LYS A 1 90 ? -28.749 2.175 15.593 1.00 65.19 90 LYS A N 1
ATOM 741 C CA . LYS A 1 90 ? -29.594 1.420 16.534 1.00 65.19 90 LYS A CA 1
ATOM 742 C C . LYS A 1 90 ? -29.680 2.094 17.901 1.00 65.19 90 LYS A C 1
ATOM 744 O O . LYS A 1 90 ? -30.779 2.181 18.430 1.00 65.19 90 LYS A O 1
ATOM 749 N N . GLU A 1 91 ? -28.561 2.589 18.429 1.00 64.38 91 GLU A N 1
ATOM 750 C CA . GLU A 1 91 ? -28.548 3.350 19.689 1.00 64.38 91 GLU A CA 1
ATOM 751 C C . GLU A 1 91 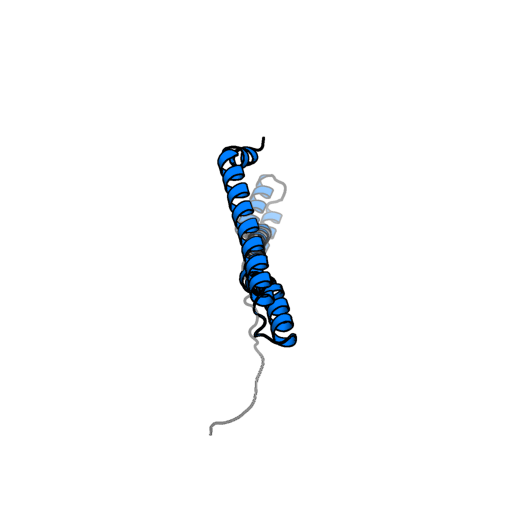? -29.355 4.648 19.581 1.00 64.38 91 GLU A C 1
ATOM 753 O O . GLU A 1 91 ? -30.137 4.973 20.475 1.00 64.38 91 GLU A O 1
ATOM 758 N N . PHE A 1 92 ? -29.217 5.367 18.465 1.00 65.06 92 PHE A N 1
ATOM 759 C CA . PHE A 1 92 ? -29.987 6.584 18.231 1.00 65.06 92 PHE A CA 1
ATOM 760 C C . PHE A 1 92 ? -31.492 6.298 18.109 1.00 65.06 92 PHE A C 1
ATOM 762 O O . PHE A 1 92 ? -32.295 6.994 18.723 1.00 65.06 92 PHE A O 1
ATOM 769 N N . ASP A 1 93 ? -31.883 5.249 17.379 1.00 64.88 93 ASP A N 1
ATOM 770 C CA . ASP A 1 93 ? -33.293 4.872 17.209 1.00 64.88 93 ASP A CA 1
ATOM 771 C C . ASP A 1 93 ? -33.933 4.415 18.531 1.00 64.88 93 ASP A C 1
ATOM 773 O O . ASP A 1 93 ? -35.086 4.750 18.801 1.00 64.88 93 ASP A O 1
ATOM 777 N N . SER A 1 94 ? -33.188 3.713 19.400 1.00 64.00 94 SER A N 1
ATOM 778 C CA . SER A 1 94 ? -33.666 3.380 20.750 1.00 64.00 94 SER A CA 1
ATOM 779 C C . SER A 1 94 ? -33.826 4.617 21.626 1.00 64.00 94 SER A C 1
ATOM 781 O O . SER A 1 94 ? -34.849 4.749 22.291 1.00 64.00 94 SER A O 1
ATOM 783 N N . TYR A 1 95 ? -32.876 5.555 21.572 1.00 60.72 95 TYR A N 1
ATOM 784 C CA . TYR A 1 95 ? -32.939 6.782 22.367 1.00 60.72 95 TYR A CA 1
ATOM 785 C C . TYR A 1 95 ? -34.100 7.680 21.927 1.00 60.72 95 TYR A C 1
ATOM 787 O O . TYR A 1 95 ? -34.809 8.237 22.758 1.00 60.72 95 TYR A O 1
ATOM 795 N N . VAL A 1 96 ? -34.340 7.788 20.616 1.00 64.94 96 VAL A N 1
ATOM 796 C CA . VAL A 1 96 ? -35.484 8.528 20.068 1.00 64.94 96 VAL A CA 1
ATOM 797 C C . VAL A 1 96 ? -36.797 7.844 20.432 1.00 64.94 96 VAL A C 1
ATOM 799 O O . VAL A 1 96 ? -37.744 8.531 20.791 1.00 64.94 96 VAL A O 1
ATOM 802 N N . ARG A 1 97 ? -36.871 6.511 20.387 1.00 66.50 97 ARG A N 1
ATOM 803 C CA . ARG A 1 97 ? -38.086 5.768 20.748 1.00 66.50 97 ARG A CA 1
ATOM 804 C C . ARG A 1 97 ? -38.424 5.873 22.231 1.00 66.50 97 ARG A C 1
ATOM 806 O O . ARG A 1 97 ? -39.598 5.948 22.566 1.00 66.50 97 ARG A O 1
ATOM 813 N N . GLU A 1 98 ? -37.416 5.881 23.095 1.00 63.59 98 GLU A N 1
ATOM 814 C CA . GLU A 1 98 ? -37.588 6.026 24.540 1.00 63.59 98 GLU A CA 1
ATOM 815 C C . GLU A 1 98 ? -37.900 7.478 24.927 1.00 63.59 98 GLU A C 1
ATOM 817 O O . GLU A 1 98 ? -38.805 7.720 25.717 1.00 63.59 98 GLU A O 1
ATOM 822 N N . ALA A 1 99 ? -37.252 8.460 24.290 1.00 64.75 99 ALA A N 1
ATOM 823 C CA . ALA A 1 99 ? -37.551 9.878 24.499 1.00 64.75 99 ALA A CA 1
ATOM 824 C C . ALA A 1 99 ? -38.890 10.324 23.880 1.00 6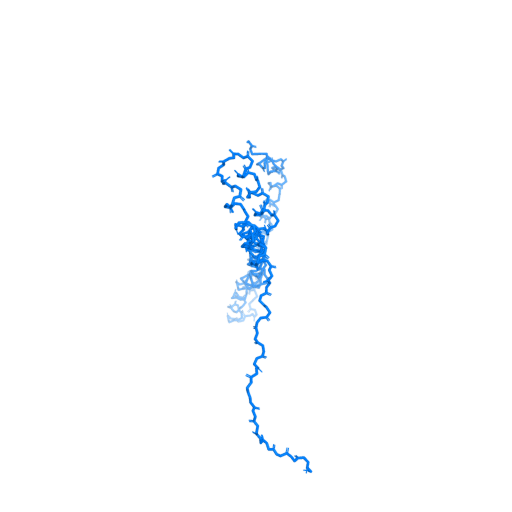4.75 99 ALA A C 1
ATOM 826 O O . ALA A 1 99 ? -39.501 11.276 24.362 1.00 64.75 99 ALA A O 1
ATOM 827 N N . ALA A 1 100 ? -39.343 9.662 22.810 1.00 63.16 100 ALA A N 1
ATOM 828 C CA . ALA A 1 100 ? -40.637 9.899 22.168 1.00 63.16 100 ALA A CA 1
ATOM 829 C C . ALA A 1 100 ? -41.736 8.941 22.658 1.00 63.16 100 ALA A C 1
ATOM 831 O O . ALA A 1 100 ? -42.852 8.987 22.133 1.00 63.16 100 ALA A O 1
ATOM 832 N N . ALA A 1 101 ? -41.443 8.072 23.634 1.00 68.00 101 ALA A N 1
ATOM 833 C CA . ALA A 1 101 ? -42.458 7.227 24.242 1.00 68.00 101 ALA A CA 1
ATOM 834 C C . ALA A 1 101 ? -43.514 8.133 24.903 1.00 68.00 101 ALA A C 1
ATOM 836 O O . ALA A 1 101 ? -43.151 9.035 25.666 1.00 68.00 101 ALA A O 1
ATOM 837 N N . PRO A 1 102 ? -44.814 7.943 24.607 1.00 63.25 102 PRO A N 1
ATOM 838 C CA . PRO A 1 102 ? -45.855 8.708 25.269 1.00 63.25 102 PRO A CA 1
ATOM 839 C C . PRO A 1 102 ? -45.752 8.490 26.786 1.00 63.25 102 PRO A C 1
ATOM 841 O O . PRO A 1 102 ? -45.561 7.346 27.210 1.00 63.25 102 PRO A O 1
ATOM 844 N N . PRO A 1 103 ? -45.879 9.550 27.606 1.00 66.94 103 PRO A N 1
ATOM 845 C CA . PRO A 1 103 ? -45.810 9.419 29.055 1.00 66.94 103 PRO A CA 1
ATOM 846 C C . PRO A 1 103 ? -46.852 8.407 29.522 1.00 66.94 103 PRO A C 1
ATOM 848 O O . PRO A 1 103 ? -47.996 8.418 29.058 1.00 66.94 103 PRO A O 1
ATOM 851 N N . SER A 1 104 ? -46.459 7.523 30.432 1.00 72.62 104 SER A N 1
ATOM 852 C CA . SER A 1 104 ? -47.346 6.474 30.933 1.00 72.62 104 SER A CA 1
ATOM 853 C C . SER A 1 104 ? -48.581 7.078 31.613 1.00 72.62 104 SER A C 1
ATOM 855 O O . SER A 1 104 ? -48.528 8.180 32.167 1.00 72.62 104 SER A O 1
ATOM 857 N N . SER A 1 105 ? -49.710 6.363 31.631 1.00 73.88 105 SER A N 1
ATOM 858 C CA . SER A 1 105 ? -50.938 6.846 32.286 1.00 73.88 105 SER A CA 1
ATOM 859 C C . SER A 1 105 ? -50.703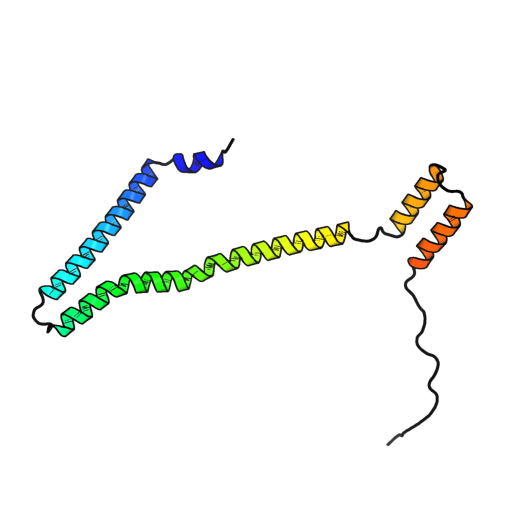 7.207 33.762 1.00 73.88 105 SER A C 1
ATOM 861 O O . SER A 1 105 ? -51.314 8.139 34.277 1.00 73.88 105 SER A O 1
ATOM 863 N N . ALA A 1 106 ? -49.765 6.530 34.435 1.00 76.25 106 ALA A N 1
ATOM 864 C CA . ALA A 1 106 ? -49.348 6.849 35.799 1.00 76.25 106 ALA A CA 1
ATOM 865 C C . ALA A 1 106 ? -48.623 8.207 35.903 1.00 76.25 106 ALA A C 1
ATOM 867 O O . ALA A 1 106 ? -48.924 8.992 36.802 1.00 76.25 106 ALA A O 1
ATOM 868 N N . GLU A 1 107 ? -47.720 8.520 34.970 1.00 77.06 107 GLU A N 1
ATOM 869 C CA . GLU A 1 107 ? -47.025 9.816 34.906 1.00 77.06 107 GLU A CA 1
ATOM 870 C C . GLU A 1 107 ? -47.977 10.958 34.533 1.00 77.06 107 GLU A C 1
ATOM 872 O O . GLU A 1 107 ? -47.897 12.049 35.103 1.00 77.06 107 GLU A O 1
ATOM 877 N N . GLN A 1 108 ? -48.930 10.705 33.630 1.00 78.56 108 GLN A N 1
ATOM 878 C CA . GLN A 1 108 ? -49.975 11.672 33.283 1.00 78.56 108 GLN A CA 1
ATOM 879 C C . GLN A 1 108 ? -50.876 11.984 34.490 1.00 78.56 108 GLN A C 1
ATOM 881 O O . GLN A 1 108 ? -51.155 13.152 34.771 1.00 78.56 108 GLN A O 1
ATOM 886 N N . LEU A 1 109 ? -51.273 10.963 35.259 1.00 81.12 109 LEU A N 1
ATOM 887 C CA . LEU A 1 109 ? -52.051 11.129 36.492 1.00 81.12 109 LEU A CA 1
ATOM 888 C C . LEU A 1 109 ? -51.268 11.856 37.594 1.00 81.12 109 LEU A C 1
ATOM 890 O O . LEU A 1 109 ? -51.846 12.682 38.304 1.00 81.12 109 LEU A O 1
ATOM 894 N N . ALA A 1 110 ? -49.963 11.595 37.723 1.00 83.62 110 ALA A N 1
ATOM 895 C CA . ALA A 1 110 ? -49.096 12.304 38.662 1.00 83.62 110 ALA A CA 1
ATOM 896 C C . ALA A 1 110 ? -48.997 13.800 38.317 1.00 83.62 110 ALA A C 1
ATOM 898 O O . ALA A 1 110 ? -49.165 14.649 39.193 1.00 83.62 110 ALA A O 1
ATOM 899 N N . LYS A 1 111 ? -48.826 14.134 37.030 1.00 82.81 111 LYS A N 1
ATOM 900 C CA . LYS A 1 111 ? -48.797 15.523 36.551 1.00 82.81 111 LYS A CA 1
ATOM 901 C C . LYS A 1 111 ? -50.132 16.245 36.761 1.00 82.81 111 LYS A C 1
ATOM 903 O O . LYS A 1 111 ? -50.140 17.399 37.180 1.00 82.81 111 LYS A O 1
ATOM 908 N N . LEU A 1 112 ? -51.259 15.569 36.526 1.00 82.88 112 LEU A N 1
ATOM 909 C CA . LEU A 1 112 ? -52.592 16.112 36.812 1.00 82.88 112 LEU A CA 1
ATOM 910 C C . LEU A 1 112 ? -52.793 16.376 38.314 1.00 82.88 112 LEU A C 1
ATOM 912 O O . LEU A 1 112 ? -53.365 17.396 38.689 1.00 82.88 112 LEU A O 1
ATOM 916 N N . SER A 1 113 ? -52.297 15.489 39.184 1.00 83.94 113 SER A N 1
ATOM 917 C CA . SER A 1 113 ? -52.373 15.675 40.640 1.00 83.94 113 SER A CA 1
ATOM 918 C C . SER A 1 113 ? -51.547 16.872 41.114 1.00 83.94 113 SER A C 1
ATOM 920 O O . SER A 1 113 ? -51.964 17.591 42.019 1.00 83.94 113 SER A O 1
ATOM 922 N N . ASP A 1 114 ? -50.385 17.088 40.503 1.00 86.19 114 ASP A N 1
ATOM 923 C CA . ASP A 1 114 ? -49.487 18.202 40.805 1.00 86.19 114 ASP A CA 1
ATOM 924 C C . ASP A 1 114 ? -50.083 19.555 40.362 1.00 86.19 114 ASP A C 1
ATOM 926 O O . ASP A 1 114 ? -50.072 20.522 41.121 1.00 86.19 114 ASP A O 1
ATOM 930 N N . LEU A 1 115 ? -50.718 19.614 39.184 1.00 85.44 115 LEU A N 1
ATOM 931 C CA . LEU A 1 115 ? -51.457 20.803 38.725 1.00 85.44 115 LEU A CA 1
ATOM 932 C C . LEU A 1 115 ? -52.634 21.155 39.646 1.00 85.44 115 LEU A C 1
ATOM 934 O O . LEU A 1 115 ? -52.861 22.326 39.944 1.00 85.44 115 LEU A O 1
ATOM 938 N N . ARG A 1 116 ? -53.349 20.146 40.156 1.00 84.50 116 ARG A N 1
ATOM 939 C CA . ARG A 1 116 ? -54.408 20.346 41.153 1.00 84.50 116 ARG A CA 1
ATOM 940 C C . ARG A 1 116 ? -53.849 20.906 42.462 1.00 84.50 116 ARG A C 1
ATOM 942 O O . ARG A 1 116 ? -54.431 21.822 43.029 1.00 84.50 116 ARG A O 1
ATOM 949 N N . ALA A 1 117 ? -52.720 20.376 42.936 1.00 85.50 117 ALA A N 1
ATOM 950 C CA . ALA A 1 117 ? -52.083 20.836 44.171 1.00 85.50 117 ALA A CA 1
ATOM 951 C C . ALA A 1 117 ? -51.578 22.286 44.072 1.00 85.50 117 ALA A C 1
ATOM 953 O O . ALA A 1 117 ? -51.605 23.012 45.064 1.00 85.50 117 ALA A O 1
ATOM 954 N N . ARG A 1 118 ? -51.166 22.719 42.873 1.00 85.88 118 ARG A N 1
ATOM 955 C CA . ARG A 1 118 ? -50.816 24.116 42.573 1.00 85.88 118 ARG A CA 1
ATOM 956 C C . ARG A 1 118 ? -52.022 25.049 42.433 1.00 85.88 118 ARG A C 1
ATOM 958 O O . ARG A 1 118 ? -51.841 26.262 42.456 1.00 85.88 118 ARG A O 1
ATOM 965 N N . GLY A 1 119 ? -53.233 24.501 42.326 1.00 82.81 119 GLY A N 1
ATOM 966 C CA . GLY A 1 119 ? -54.456 25.269 42.097 1.00 82.81 119 GLY A CA 1
ATOM 967 C C . GLY A 1 119 ? -54.649 25.714 40.645 1.00 82.81 119 GLY A C 1
ATOM 968 O O . GLY A 1 119 ? -55.516 26.543 40.387 1.00 82.81 119 GLY A O 1
ATOM 969 N N . ASP A 1 120 ? -53.872 25.163 39.704 1.00 86.38 120 ASP A N 1
ATOM 970 C CA . ASP A 1 120 ? -53.967 25.480 38.271 1.00 86.38 120 ASP A CA 1
ATOM 971 C C . ASP A 1 120 ? -55.233 24.878 37.630 1.00 86.38 120 ASP A C 1
ATOM 973 O O . ASP A 1 120 ? -55.668 25.327 36.571 1.00 86.38 120 ASP A O 1
ATOM 977 N N . ILE A 1 121 ? -55.816 23.850 38.263 1.00 85.88 121 ILE A N 1
ATOM 978 C CA . ILE A 1 121 ? -57.052 23.178 37.840 1.00 85.88 121 ILE A CA 1
ATOM 979 C C . ILE A 1 121 ? -57.971 22.922 39.035 1.00 85.88 121 ILE A C 1
ATOM 981 O O . ILE A 1 121 ? -57.516 22.692 40.159 1.00 85.88 121 ILE A O 1
ATOM 985 N N . THR A 1 122 ? -59.275 22.913 38.782 1.00 84.19 122 THR A N 1
ATOM 986 C CA . THR A 1 122 ? -60.296 22.660 39.802 1.00 84.19 122 THR A CA 1
ATOM 987 C C . THR A 1 122 ? -60.532 21.163 40.045 1.00 84.19 122 THR A C 1
ATOM 989 O O . THR A 1 122 ? -60.197 20.299 39.230 1.00 84.19 122 THR A O 1
ATOM 992 N N . ASP A 1 123 ? -61.156 20.828 41.178 1.00 81.75 123 ASP A N 1
ATOM 993 C CA . ASP A 1 123 ? -61.459 19.442 41.573 1.00 81.75 123 ASP A CA 1
ATOM 994 C C . ASP A 1 123 ? -62.403 18.705 40.606 1.00 81.75 123 ASP A C 1
ATOM 996 O O . ASP A 1 123 ? -62.407 17.471 40.544 1.00 81.75 123 ASP A O 1
ATOM 1000 N N . GLU A 1 124 ? -63.240 19.447 39.883 1.00 82.06 124 GLU A N 1
ATOM 1001 C CA . GLU A 1 124 ? -64.132 18.909 38.854 1.00 82.06 124 GLU A CA 1
ATOM 1002 C C . GLU A 1 124 ? -63.346 18.597 37.572 1.00 82.06 124 GLU A C 1
ATOM 1004 O O . GLU A 1 124 ? -63.415 17.477 37.064 1.00 82.06 124 GLU A O 1
ATOM 1009 N N . GLU A 1 125 ? -62.505 19.530 37.119 1.00 81.56 125 GLU A N 1
ATOM 1010 C CA . GLU A 1 125 ? -61.647 19.356 35.938 1.00 81.56 125 GLU A CA 1
ATOM 1011 C C . GLU A 1 125 ? -60.646 18.212 36.124 1.00 81.56 125 GLU A C 1
ATOM 1013 O O . GLU A 1 125 ? -60.448 17.394 35.224 1.00 81.56 125 GLU A O 1
ATOM 1018 N N . PHE A 1 126 ? -60.076 18.075 37.325 1.00 85.31 126 PHE A N 1
ATOM 1019 C CA . PHE A 1 126 ? -59.198 16.955 37.657 1.00 85.31 126 PHE A CA 1
ATOM 1020 C C . PHE A 1 126 ? -59.915 15.601 37.554 1.00 85.31 126 PHE A C 1
ATOM 1022 O O . PHE A 1 126 ? -59.345 14.632 37.046 1.00 85.31 126 PHE A O 1
ATOM 1029 N N . ARG A 1 127 ? -61.166 15.505 38.026 1.00 81.69 127 ARG A N 1
ATOM 1030 C CA . ARG A 1 127 ? -61.938 14.253 37.969 1.00 81.69 127 ARG A CA 1
ATOM 1031 C C . ARG A 1 127 ? -62.270 13.853 36.536 1.00 81.69 127 ARG A C 1
ATOM 1033 O O . ARG A 1 127 ? -62.144 12.673 36.212 1.00 81.69 127 ARG A O 1
ATOM 1040 N N . GLN A 1 128 ? -62.630 14.814 35.689 1.00 82.62 128 GLN A N 1
ATOM 1041 C CA . GLN A 1 128 ? -62.902 14.563 34.273 1.00 82.62 128 GLN A CA 1
ATOM 1042 C C . GLN A 1 128 ? -61.632 14.131 33.526 1.00 82.62 128 GLN A C 1
ATOM 1044 O O . GLN A 1 128 ? -61.643 13.106 32.846 1.00 82.62 128 GLN A O 1
ATOM 1049 N N . ALA A 1 129 ? -60.506 14.821 33.734 1.00 81.44 129 ALA A N 1
ATOM 1050 C CA . ALA A 1 129 ? -59.226 14.458 33.123 1.00 81.44 129 ALA A CA 1
ATOM 1051 C C . ALA A 1 129 ? -58.716 13.080 33.586 1.00 81.44 129 ALA A C 1
ATOM 1053 O O . ALA A 1 129 ? -58.238 12.283 32.781 1.00 81.44 129 ALA A O 1
ATOM 1054 N N . LYS A 1 130 ? -58.874 12.750 34.875 1.00 79.56 130 LYS A N 1
ATOM 1055 C CA . LYS A 1 130 ? -58.534 11.429 35.421 1.00 79.56 130 LYS A CA 1
ATOM 1056 C C . LYS A 1 130 ? -59.370 10.309 34.797 1.00 79.56 130 LYS A C 1
ATOM 1058 O O . LYS A 1 130 ? -58.830 9.241 34.522 1.00 79.56 130 LYS A O 1
ATOM 1063 N N . ALA A 1 131 ? -60.667 10.537 34.589 1.00 82.81 131 ALA A N 1
ATOM 1064 C CA . ALA A 1 131 ? -61.548 9.560 33.954 1.00 82.81 131 ALA A CA 1
ATOM 1065 C C . ALA A 1 131 ? -61.155 9.304 32.490 1.00 82.81 131 ALA A C 1
ATOM 1067 O O . ALA A 1 131 ? -61.163 8.155 32.060 1.00 82.81 131 ALA A O 1
ATOM 1068 N N . LEU A 1 132 ? -60.737 10.343 31.759 1.00 80.38 132 LEU A N 1
ATOM 1069 C CA . LEU A 1 132 ? -60.250 10.220 30.382 1.00 80.38 132 LEU A CA 1
ATOM 1070 C C . LEU A 1 132 ? -58.935 9.430 30.300 1.00 80.38 132 LEU A C 1
ATOM 1072 O O . LEU A 1 132 ? -58.844 8.493 29.516 1.00 80.38 132 LEU A O 1
ATOM 1076 N N . VAL A 1 133 ? -57.951 9.733 31.156 1.00 81.19 133 VAL A N 1
ATOM 1077 C CA . VAL A 1 133 ? -56.650 9.028 31.174 1.00 81.19 133 VAL A CA 1
ATOM 1078 C C . VAL A 1 133 ? -56.791 7.557 31.588 1.00 81.19 133 VAL A C 1
ATOM 1080 O O . VAL A 1 133 ? -56.066 6.701 31.090 1.00 81.19 133 VAL A O 1
ATOM 1083 N N . LEU A 1 134 ? -57.723 7.245 32.495 1.00 80.06 134 LEU A N 1
ATOM 1084 C CA . LEU A 1 134 ? -58.024 5.862 32.886 1.00 80.06 134 LEU A CA 1
ATOM 1085 C C . LEU A 1 134 ? -58.885 5.125 31.851 1.00 80.06 134 LEU A C 1
ATOM 1087 O O . LEU A 1 134 ? -58.775 3.907 31.754 1.00 80.06 134 LEU A O 1
ATOM 1091 N N . GLY A 1 135 ? -59.724 5.840 31.097 1.00 73.88 135 GLY A N 1
ATOM 1092 C CA . GLY A 1 135 ? -60.524 5.285 30.005 1.00 73.88 135 GLY A CA 1
ATOM 1093 C C . GLY A 1 135 ? -59.682 4.921 28.782 1.00 73.88 135 GLY A C 1
ATOM 1094 O O . GLY A 1 135 ? -59.860 3.844 28.230 1.00 73.88 135 GLY A O 1
ATOM 1095 N N . ASP A 1 136 ? -58.719 5.769 28.418 1.00 65.38 136 ASP A N 1
ATOM 1096 C CA . ASP A 1 136 ? -57.789 5.545 27.297 1.00 65.38 136 ASP A CA 1
ATOM 1097 C C . ASP A 1 136 ? -56.734 4.457 27.609 1.00 65.38 136 ASP A C 1
ATOM 1099 O O . ASP A 1 136 ? -56.195 3.803 26.721 1.00 65.38 136 ASP A O 1
ATOM 1103 N N . ALA A 1 137 ? -56.474 4.196 28.898 1.00 60.59 137 ALA A N 1
ATOM 1104 C CA . ALA A 1 137 ? -55.601 3.112 29.364 1.00 60.59 137 ALA A CA 1
ATOM 1105 C C . ALA A 1 137 ? -56.229 1.706 29.253 1.00 60.59 137 ALA A C 1
ATOM 1107 O O . ALA A 1 137 ? -55.548 0.708 29.507 1.00 60.59 137 ALA A O 1
ATOM 1108 N N . VAL A 1 138 ? -57.514 1.609 28.893 1.00 52.00 138 VAL A N 1
ATOM 1109 C CA . VAL A 1 138 ? -58.197 0.346 28.593 1.00 52.00 138 VAL A CA 1
ATOM 1110 C C . VAL A 1 138 ? -58.254 0.207 27.068 1.00 52.00 138 VAL A C 1
ATOM 1112 O O . VAL A 1 138 ? -59.079 0.869 26.443 1.00 52.00 138 VAL A O 1
ATOM 1115 N N . PRO A 1 139 ? -57.404 -0.624 26.433 1.00 47.28 139 PRO A N 1
ATOM 1116 C CA . PRO A 1 139 ? -57.473 -0.796 24.992 1.00 47.28 139 PRO A CA 1
ATOM 1117 C C . PRO A 1 139 ? -58.812 -1.441 24.620 1.00 47.28 139 PRO A C 1
ATOM 1119 O O . PRO A 1 139 ? -59.285 -2.365 25.286 1.00 47.28 139 PRO A O 1
ATOM 1122 N N . GLU A 1 140 ? -59.420 -0.909 23.566 1.00 45.84 140 GLU A N 1
ATOM 1123 C CA . GLU A 1 140 ? -60.731 -1.267 23.035 1.00 45.84 140 GLU A CA 1
ATOM 1124 C C . GLU A 1 140 ? -61.037 -2.776 23.060 1.00 45.84 140 GLU A C 1
ATOM 1126 O O . GLU A 1 140 ? -60.333 -3.589 22.464 1.00 45.84 140 GLU A O 1
ATOM 1131 N N . SER A 1 141 ? -62.157 -3.147 23.688 1.00 42.41 141 SER A N 1
ATOM 1132 C CA . SER A 1 141 ? -62.772 -4.480 23.573 1.00 42.41 141 SER A CA 1
ATOM 1133 C C . SER A 1 141 ? -64.097 -4.430 22.800 1.00 42.41 141 SER A C 1
ATOM 1135 O O . SER A 1 141 ? -65.057 -5.126 23.133 1.00 42.41 141 SER A O 1
ATOM 1137 N N . HIS A 1 142 ? -64.177 -3.605 21.752 1.00 48.78 142 HIS A N 1
ATOM 1138 C CA . HIS A 1 142 ? -65.371 -3.516 20.915 1.00 48.78 142 HIS A CA 1
ATOM 1139 C C . HIS A 1 142 ? -65.226 -4.278 19.585 1.00 48.78 142 HIS A C 1
ATOM 1141 O O . HIS A 1 142 ? -64.329 -4.027 18.791 1.00 48.78 142 HIS A O 1
ATOM 1147 N N . ALA A 1 143 ? -66.213 -5.154 19.351 1.00 48.34 143 ALA A N 1
ATOM 1148 C CA . ALA A 1 143 ? -66.696 -5.676 18.067 1.00 48.34 143 ALA A CA 1
ATOM 1149 C C . ALA A 1 143 ? -65.953 -6.859 17.400 1.00 48.34 143 ALA A C 1
ATOM 1151 O O . ALA A 1 143 ? -65.247 -6.705 16.411 1.00 48.34 143 ALA A O 1
ATOM 1152 N N . THR A 1 144 ? -66.282 -8.091 17.818 1.00 39.38 144 THR A N 1
ATOM 1153 C CA . THR A 1 144 ? -66.425 -9.211 16.862 1.00 39.38 144 THR A CA 1
ATOM 1154 C C . THR A 1 144 ? -67.914 -9.424 16.578 1.00 39.38 144 THR A C 1
ATOM 1156 O O . THR A 1 144 ? -68.642 -10.032 17.355 1.00 39.38 144 THR A O 1
ATOM 1159 N N . SER A 1 145 ? -68.343 -8.801 15.482 1.00 42.84 145 SER A N 1
ATOM 1160 C CA . SER A 1 145 ? -69.465 -9.090 14.585 1.00 42.84 145 SER A CA 1
ATOM 1161 C C . SER A 1 145 ? -70.515 -10.123 15.022 1.00 42.84 145 SER A C 1
ATOM 1163 O O . SER A 1 145 ? -70.352 -11.327 14.845 1.00 42.84 145 SER A O 1
ATOM 1165 N N . ILE A 1 146 ? -71.679 -9.618 15.433 1.00 54.22 146 ILE A N 1
ATOM 1166 C CA . ILE A 1 146 ? -72.968 -10.289 15.237 1.00 54.22 146 ILE A CA 1
ATOM 1167 C C . ILE A 1 146 ? -73.464 -9.853 13.850 1.00 54.22 146 ILE A C 1
ATOM 1169 O O . ILE A 1 146 ? -73.753 -8.670 13.697 1.00 54.22 146 ILE A O 1
ATOM 1173 N N . THR A 1 147 ? -73.511 -10.751 12.853 1.00 49.94 147 THR A N 1
ATOM 1174 C CA . THR A 1 147 ? -74.442 -10.786 11.686 1.00 49.94 147 THR A CA 1
ATOM 1175 C C . THR A 1 147 ? -73.911 -11.760 10.626 1.00 49.94 147 THR A C 1
ATOM 1177 O O . THR A 1 147 ? -72.850 -11.532 10.054 1.00 49.94 147 THR A O 1
ATOM 1180 N N . 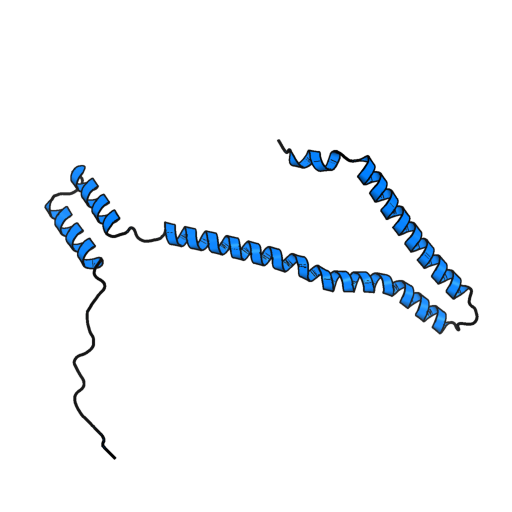GLY A 1 148 ? -74.665 -12.826 10.337 1.00 45.19 148 GLY A N 1
ATOM 1181 C CA . GLY A 1 148 ? -74.356 -13.770 9.257 1.00 45.19 148 GLY A CA 1
ATOM 1182 C C . GLY A 1 148 ? -75.127 -15.082 9.373 1.00 45.19 148 GLY A C 1
ATOM 1183 O O . GLY A 1 148 ? -74.540 -16.135 9.583 1.00 45.19 148 GLY A O 1
ATOM 1184 N N . LEU A 1 149 ? -76.455 -14.999 9.309 1.00 55.25 149 LEU A N 1
ATOM 1185 C CA . LEU A 1 149 ? -77.335 -16.146 9.094 1.00 55.25 149 LEU A CA 1
ATOM 1186 C C . LEU A 1 149 ? -77.047 -16.807 7.728 1.00 55.25 149 LEU A C 1
ATOM 1188 O O . LEU A 1 149 ? -76.671 -16.122 6.779 1.00 55.25 149 LEU A O 1
ATOM 1192 N N . THR A 1 150 ? -77.415 -18.092 7.640 1.00 55.00 150 THR A N 1
ATOM 1193 C CA . THR A 1 150 ? -77.876 -18.862 6.455 1.00 55.00 150 THR A CA 1
ATOM 1194 C C . THR A 1 150 ? -76.880 -19.471 5.450 1.00 55.00 150 THR A C 1
ATOM 1196 O O . THR A 1 150 ? -76.188 -18.752 4.744 1.00 55.00 150 THR A O 1
ATOM 1199 N N . GLY A 1 151 ? -77.004 -20.808 5.304 1.00 50.94 151 GLY A N 1
ATOM 1200 C CA . GLY A 1 151 ? -76.594 -21.665 4.169 1.00 50.94 151 GLY A CA 1
ATOM 1201 C C . GLY A 1 151 ? -75.103 -22.009 4.147 1.00 50.94 151 GLY A C 1
ATOM 1202 O O . GLY A 1 151 ? -74.284 -21.152 4.425 1.00 50.94 151 GLY A O 1
ATOM 1203 N N . ASP A 1 152 ? -74.624 -23.203 3.834 1.00 51.34 152 ASP A N 1
ATOM 1204 C CA . ASP A 1 152 ? -75.189 -24.425 3.269 1.00 51.34 152 ASP A CA 1
ATOM 1205 C C . ASP A 1 152 ? -74.084 -25.508 3.376 1.00 51.34 152 ASP A C 1
ATOM 1207 O O . ASP A 1 152 ? -72.929 -25.180 3.647 1.00 51.34 152 ASP A O 1
ATOM 1211 N N . GLU A 1 153 ? -74.445 -26.763 3.118 1.00 49.84 153 GLU A N 1
ATOM 1212 C CA . GLU A 1 153 ? -73.573 -27.928 2.856 1.00 49.84 153 GLU A CA 1
ATOM 1213 C C . GLU A 1 153 ? -72.925 -28.625 4.075 1.00 49.84 153 GLU A C 1
ATOM 1215 O O . GLU A 1 153 ? -71.981 -28.160 4.706 1.00 49.84 153 GLU A O 1
ATOM 1220 N N . GLN A 1 154 ? -73.532 -29.724 4.552 1.00 43.69 154 GLN A N 1
ATOM 1221 C CA . GLN A 1 154 ? -73.300 -31.112 4.082 1.00 43.69 154 GLN A CA 1
ATOM 1222 C C . GLN A 1 154 ? -71.850 -31.566 4.341 1.00 43.69 154 GLN A C 1
ATOM 1224 O O . GLN A 1 154 ? -70.912 -31.053 3.762 1.00 43.69 154 GLN A O 1
ATOM 1229 N N . GLN A 1 155 ? -71.539 -32.510 5.232 1.00 46.84 155 GLN A N 1
ATOM 1230 C CA . GLN A 1 155 ? -72.150 -33.824 5.449 1.00 46.84 155 GLN A CA 1
ATOM 1231 C C . GLN A 1 155 ? -72.284 -34.651 4.158 1.00 46.84 155 GLN A C 1
ATOM 1233 O O . GLN A 1 155 ? -73.399 -35.000 3.783 1.00 46.84 155 GLN A O 1
ATOM 1238 N N . ARG A 1 156 ? -71.162 -34.993 3.511 1.00 44.47 156 ARG A N 1
ATOM 1239 C CA . ARG A 1 156 ? -70.785 -36.358 3.070 1.00 44.47 156 ARG A CA 1
ATOM 1240 C C . ARG A 1 156 ? -69.581 -36.354 2.140 1.00 44.47 156 ARG A C 1
ATOM 1242 O O . ARG A 1 156 ? -69.501 -35.452 1.289 1.00 44.47 156 ARG A O 1
#

Sequence (156 aa):
MNTQVYLAYDFPLLSVLWTMLVFAIWVLWFFLLFKIIFDIFRDDSLGGWGKAGWLVFVIVLPFLGVFVYLIARGKGMGQREVDQARAQRKEFDSYVREAAAPPSSAEQLAKLSDLRARGDITDEEFRQAKALVLGDAVPESHATSITGLTGDEQQR

Secondary structure (DSSP, 8-state):
--GGGGGGTS-HHHHHHHHHHHHHHHHHHHHHHHHHHHHHHH-TTS-HHHHHHHHHHHHHHHHHHHHHHHHHHHHHHHHHHHHHHHHHHHHHHHHHHHHTSPPPHHHHHHHHHHHHHHTSS-HHHHHHHHHHHHHHTS------------------